Protein AF-0000000084965575 (afdb_homodimer)

Nearest PDB structures (foldseek):
  4ue5-assembl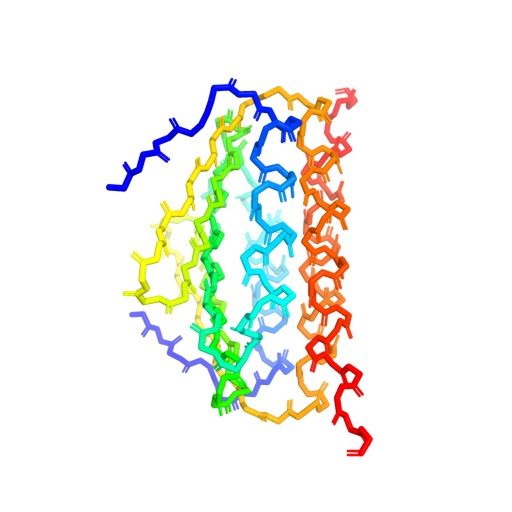y1_E  TM=8.846E-01  e=2.570E-10  Canis lupus familiaris
  1e8o-assembly1_A  TM=8.846E-01  e=6.153E-10  Homo sapiens
  5aox-assembly2_D  TM=9.186E-01  e=2.060E-09  Homo sapiens
  4uyk-assembly1_A  TM=8.666E-01  e=1.377E-09  Homo sapiens
  3jaj-assembly1_S1  TM=8.960E-01  e=1.082E-07  Oryctolagus cuniculus

Secondary structure (DSSP, 8-state):
-EEPSSHHHHHHHHHHHHHH-GGG-EEEEEEETTTTEEEEEEE-SS-EEEEEE--HHHHHHHHHHHHHHHHHHHHTT-/-EEPSSHHHHHHHHHHHHHH-GGG-EEEEEEETTTTEEEEEEE-SS-EEEEEE--HHHHHHHHHHHHHHHHHHHHTT-

Foldseek 3Di:
DDEDDDLVVLLVVQVVQCVVAVPQKDKDWDDDPVQCKIKIWIDSPVDIYIYMDNDPVSVVVVVVSVVVNVCVVVPVPD/DDEDDDLVVLLVVQVVQCVVAVPQKDKDWDDDPVQCKIKIWIDSPVDIYIYMDNDPVSVVVVVVSVVVNVVVVVPPPD

pLDDT: mean 87.87, std 11.22, range [32.03, 96.44]

Sequence (156 aa):
MTYLSSWEEFERGAERLYLQDPMNTRYTMKYCHSKGVLCLKLTDNRRCLQYRTEIAQDLKKMEKFIGNLMRHMASKDIMTYLSSWEEFERGAERLYLQDPMNTRYTMKYCHSKGVLCLKLTDNRRCLQYRTEIAQDLKKMEKFIGNLMRHMASKDI

Radius of gyration: 15.0 Å; Cα contacts (8 Å, |Δi|>4): 254; chains: 2; bounding box: 35×39×34 Å

Structure (mmCIF, N/CA/C/O backbone):
data_AF-0000000084965575-model_v1
#
loop_
_entity.id
_entity.type
_entity.pdbx_description
1 polymer 'Signal recognition particle 9 kDa protein'
#
loop_
_atom_site.group_PDB
_atom_site.id
_atom_site.type_symbol
_atom_site.label_atom_id
_atom_site.label_alt_id
_atom_site.label_comp_id
_atom_site.label_asym_id
_atom_site.label_entity_id
_atom_site.label_seq_id
_atom_site.pdbx_PDB_ins_code
_atom_site.Cartn_x
_atom_site.Cartn_y
_atom_site.Cartn_z
_atom_site.occupancy
_atom_site.B_iso_or_equiv
_atom_site.auth_seq_id
_atom_site.auth_comp_id
_atom_site.auth_asym_id
_atom_site.auth_atom_id
_atom_site.pdbx_PDB_model_num
ATOM 1 N N . MET A 1 1 ? -8.797 -6.652 -16.641 1 63.56 1 MET A N 1
ATOM 2 C CA . MET A 1 1 ? -8.438 -6.574 -15.234 1 63.56 1 MET A CA 1
ATOM 3 C C . MET A 1 1 ? -9.656 -6.816 -14.344 1 63.56 1 MET A C 1
ATOM 5 O O . MET A 1 1 ? -10.688 -6.16 -14.508 1 63.56 1 MET A O 1
ATOM 9 N N . THR A 1 2 ? -9.789 -8.086 -13.953 1 71.88 2 THR A N 1
ATOM 10 C CA . THR A 1 2 ? -11.07 -8.469 -13.383 1 71.88 2 THR A CA 1
ATOM 11 C C . THR A 1 2 ? -11.078 -8.258 -11.875 1 71.88 2 THR A C 1
ATOM 13 O O . THR A 1 2 ? -10.141 -8.656 -11.18 1 71.88 2 THR A O 1
ATOM 16 N N . TYR A 1 3 ? -12.008 -7.34 -11.477 1 83.56 3 TYR A N 1
ATOM 17 C CA . TYR A 1 3 ? -12.289 -7.266 -10.047 1 83.56 3 TYR A CA 1
ATOM 18 C C . TYR A 1 3 ? -12.859 -8.586 -9.539 1 83.56 3 TYR A C 1
ATOM 20 O O . TYR A 1 3 ? -13.781 -9.141 -10.133 1 83.56 3 TYR A O 1
ATOM 28 N N . LEU A 1 4 ? -12.141 -9.109 -8.477 1 88.62 4 LEU A N 1
ATOM 29 C CA . LEU A 1 4 ? -12.695 -10.297 -7.828 1 88.62 4 LEU A CA 1
ATOM 30 C C . LEU A 1 4 ? -13.766 -9.906 -6.816 1 88.62 4 LEU A C 1
ATOM 32 O O . LEU A 1 4 ? -13.75 -8.797 -6.281 1 88.62 4 LEU A O 1
ATOM 36 N N . SER A 1 5 ? -14.68 -10.789 -6.578 1 87.69 5 SER A N 1
ATOM 37 C CA . SER A 1 5 ? -15.898 -10.453 -5.844 1 87.69 5 SER A CA 1
ATOM 38 C C . SER A 1 5 ? -15.719 -10.664 -4.344 1 87.69 5 SER A C 1
ATOM 40 O O . SER A 1 5 ? -16.453 -10.102 -3.539 1 87.69 5 SER A O 1
ATOM 42 N N . SER A 1 6 ? -14.844 -11.539 -4 1 92.62 6 SER A N 1
ATOM 43 C CA . SER A 1 6 ? -14.633 -11.766 -2.576 1 92.62 6 SER A CA 1
ATOM 44 C C . SER A 1 6 ? -13.156 -11.68 -2.211 1 92.62 6 SER A C 1
ATOM 46 O O . SER A 1 6 ? -12.289 -12.031 -3.016 1 92.62 6 SER A O 1
ATOM 48 N N . TRP A 1 7 ? -12.953 -11.273 -1.059 1 94.06 7 TRP A N 1
ATOM 49 C CA . TRP A 1 7 ? -11.586 -11.164 -0.556 1 94.06 7 TRP A CA 1
ATOM 50 C C . TRP A 1 7 ? -10.891 -12.516 -0.583 1 94.06 7 TRP A C 1
ATOM 52 O O . TRP A 1 7 ? -9.727 -12.617 -0.97 1 94.06 7 TRP A O 1
ATOM 62 N N . GLU A 1 8 ? -11.602 -13.531 -0.156 1 94.81 8 GLU A N 1
ATOM 63 C CA . GLU A 1 8 ? -11.008 -14.867 -0.091 1 94.81 8 GLU A CA 1
ATOM 64 C C . GLU A 1 8 ? -10.492 -15.305 -1.456 1 94.81 8 GLU A C 1
ATOM 66 O O . GLU A 1 8 ? -9.383 -15.844 -1.562 1 94.81 8 GLU A O 1
ATOM 71 N N . GLU A 1 9 ? -11.312 -15.086 -2.469 1 94.5 9 GLU A N 1
ATOM 72 C CA . GLU A 1 9 ? -10.898 -15.43 -3.826 1 94.5 9 GLU A CA 1
ATOM 73 C C . GLU A 1 9 ? -9.688 -14.609 -4.254 1 94.5 9 GLU A C 1
ATOM 75 O O . GLU A 1 9 ? -8.75 -15.141 -4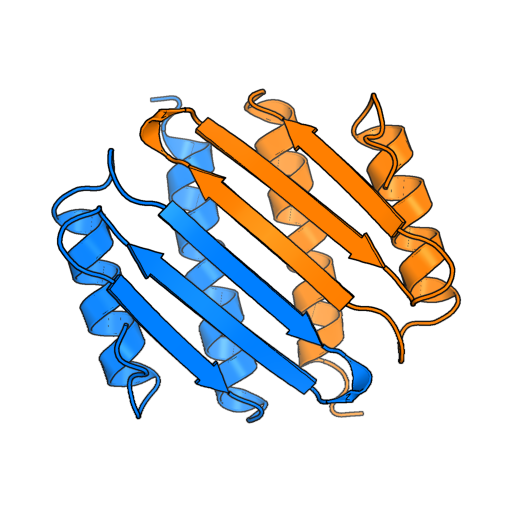.859 1 94.5 9 GLU A O 1
ATOM 80 N N . PHE A 1 10 ? -9.773 -13.383 -3.963 1 96.25 10 PHE A N 1
ATOM 81 C CA . PHE A 1 10 ? -8.656 -12.516 -4.312 1 96.25 10 PHE A CA 1
ATOM 82 C C . PHE A 1 10 ? -7.379 -12.969 -3.617 1 96.25 10 PHE A C 1
ATOM 84 O O . PHE A 1 10 ? -6.34 -13.125 -4.258 1 96.25 10 PHE A O 1
ATOM 91 N N . GLU A 1 11 ? -7.441 -13.102 -2.311 1 94.81 11 GLU A N 1
ATOM 92 C CA . GLU A 1 11 ? -6.277 -13.461 -1.51 1 94.81 11 GLU A CA 1
ATOM 93 C C . GLU A 1 11 ? -5.613 -14.727 -2.037 1 94.81 11 GLU A C 1
ATOM 95 O O . GLU A 1 11 ? -4.391 -14.781 -2.197 1 94.81 11 GLU A O 1
ATOM 100 N N . ARG A 1 12 ? -6.391 -15.766 -2.383 1 94.5 12 ARG A N 1
ATOM 101 C CA . ARG A 1 12 ? -5.875 -17.031 -2.898 1 94.5 12 ARG A CA 1
ATOM 102 C C . ARG A 1 12 ? -5.195 -16.828 -4.25 1 94.5 12 ARG A C 1
ATOM 104 O O . ARG A 1 12 ? -4.086 -17.328 -4.473 1 94.5 12 ARG A O 1
ATOM 111 N N . GLY A 1 13 ? -5.891 -16.156 -5.102 1 94.19 13 GLY A N 1
ATOM 112 C CA . GLY A 1 13 ? -5.332 -15.891 -6.414 1 94.19 13 GLY A CA 1
ATOM 113 C C . GLY A 1 13 ? -4.055 -15.078 -6.363 1 94.19 13 GLY A C 1
ATOM 114 O O . GLY A 1 13 ? -3.096 -15.367 -7.086 1 94.19 13 GLY A O 1
ATOM 115 N N . ALA A 1 14 ? -4.109 -14.102 -5.516 1 94.06 14 ALA A N 1
ATOM 116 C CA . ALA A 1 14 ? -2.955 -13.219 -5.363 1 94.06 14 ALA A CA 1
ATOM 117 C C . ALA A 1 14 ? -1.749 -13.992 -4.828 1 94.06 14 ALA A C 1
ATOM 119 O O . ALA A 1 14 ? -0.628 -13.812 -5.312 1 94.06 14 ALA A O 1
ATOM 120 N N . GLU A 1 15 ? -1.977 -14.805 -3.84 1 92.31 15 GLU A N 1
ATOM 121 C CA . GLU A 1 15 ? -0.899 -15.617 -3.289 1 92.31 15 GLU A CA 1
ATOM 122 C C . GLU A 1 15 ? -0.306 -16.531 -4.352 1 92.31 15 GLU A C 1
ATOM 124 O O . GLU A 1 15 ? 0.916 -16.656 -4.461 1 92.31 15 GLU A O 1
ATOM 129 N N . ARG A 1 16 ? -1.151 -17.156 -5.051 1 93.62 16 ARG A N 1
ATOM 130 C CA . ARG A 1 16 ? -0.701 -18.047 -6.113 1 93.62 16 ARG A CA 1
ATOM 131 C C . ARG A 1 16 ? 0.1 -17.297 -7.164 1 93.62 16 ARG A C 1
ATOM 133 O O . ARG A 1 16 ? 1.146 -17.766 -7.613 1 93.62 16 ARG A O 1
ATOM 140 N N . LEU A 1 17 ? -0.484 -16.188 -7.555 1 93.81 17 LEU A N 1
ATOM 141 C CA . LEU A 1 17 ? 0.178 -15.344 -8.539 1 93.81 17 LEU A CA 1
ATOM 142 C C . LEU A 1 17 ? 1.584 -14.969 -8.078 1 93.81 17 LEU A C 1
ATOM 144 O O . LEU A 1 17 ? 2.541 -15.086 -8.852 1 93.81 17 LEU A O 1
ATOM 148 N N . TYR A 1 18 ? 1.738 -14.578 -6.863 1 91.44 18 TYR A N 1
ATOM 149 C CA . TYR A 1 18 ? 3.027 -14.172 -6.309 1 91.44 18 TYR A CA 1
ATOM 150 C C . TYR A 1 18 ? 3.992 -15.352 -6.266 1 91.44 18 TYR A C 1
ATOM 152 O O . TYR A 1 18 ? 5.148 -15.227 -6.672 1 91.44 18 TYR A O 1
ATOM 160 N N . LEU A 1 19 ? 3.553 -16.469 -5.762 1 89.44 19 LEU A N 1
ATOM 161 C CA . LEU A 1 19 ? 4.391 -17.656 -5.594 1 89.44 19 LEU A CA 1
ATOM 162 C C . LEU A 1 19 ? 4.852 -18.188 -6.945 1 89.44 19 LEU A C 1
ATOM 164 O O . LEU A 1 19 ? 5.957 -18.719 -7.062 1 89.44 19 LEU A O 1
ATOM 168 N N . GLN A 1 20 ? 4.055 -18.062 -7.91 1 93.25 20 GLN A N 1
ATOM 169 C CA . GLN A 1 20 ? 4.352 -18.594 -9.234 1 93.25 20 GLN A CA 1
ATOM 170 C C . GLN A 1 20 ? 5.434 -17.781 -9.93 1 93.25 20 GLN A C 1
ATOM 172 O O . GLN A 1 20 ? 6.285 -18.344 -10.625 1 93.25 20 GLN A O 1
ATOM 177 N N . ASP A 1 21 ? 5.352 -16.5 -9.797 1 93.5 21 ASP A N 1
ATOM 178 C CA . ASP A 1 21 ? 6.32 -15.664 -10.484 1 93.5 21 ASP A CA 1
ATOM 179 C C . ASP A 1 21 ? 6.637 -14.406 -9.68 1 93.5 21 ASP A C 1
ATOM 181 O O . ASP A 1 21 ? 6.301 -13.297 -10.094 1 93.5 21 ASP A O 1
ATOM 185 N N . PRO A 1 22 ? 7.289 -14.523 -8.531 1 88.81 22 PRO A N 1
ATOM 186 C CA . PRO A 1 22 ? 7.566 -13.391 -7.648 1 88.81 22 PRO A CA 1
ATOM 187 C C . PRO A 1 22 ? 8.359 -12.281 -8.336 1 88.81 22 PRO A C 1
ATOM 189 O O . PRO A 1 22 ? 8.148 -11.102 -8.062 1 88.81 22 PRO A O 1
ATOM 192 N N . MET A 1 23 ? 9.203 -12.68 -9.266 1 89.75 23 MET A N 1
ATOM 193 C CA . MET A 1 23 ? 10.109 -11.711 -9.875 1 89.75 23 MET A CA 1
ATOM 194 C C . MET A 1 23 ? 9.352 -10.75 -10.781 1 89.75 23 MET A C 1
ATOM 196 O O . MET A 1 23 ? 9.766 -9.602 -10.961 1 89.75 23 MET A O 1
ATOM 200 N N . ASN A 1 24 ? 8.25 -11.148 -11.336 1 93.62 24 ASN A N 1
ATOM 201 C CA . ASN A 1 24 ? 7.504 -10.281 -12.242 1 93.62 24 ASN A CA 1
ATOM 202 C C . ASN A 1 24 ? 6.25 -9.719 -11.57 1 93.62 24 ASN A C 1
ATOM 204 O O . ASN A 1 24 ? 5.395 -9.133 -12.242 1 93.62 24 ASN A O 1
ATOM 208 N N . THR A 1 25 ? 6.223 -9.938 -10.297 1 93.38 25 THR A N 1
ATOM 209 C CA . THR A 1 25 ? 5.035 -9.484 -9.586 1 93.38 25 THR A CA 1
ATOM 210 C C . THR A 1 25 ? 5.152 -8 -9.227 1 93.38 25 THR A C 1
ATOM 212 O O . THR A 1 25 ? 6.211 -7.547 -8.781 1 93.38 25 THR A O 1
ATOM 215 N N . ARG A 1 26 ? 4.117 -7.273 -9.578 1 94.5 26 ARG A N 1
ATOM 216 C CA . ARG A 1 26 ? 3.934 -5.879 -9.188 1 94.5 26 ARG A CA 1
ATOM 217 C C . ARG A 1 26 ? 2.582 -5.672 -8.508 1 94.5 26 ARG A C 1
ATOM 219 O O . ARG A 1 26 ? 1.599 -6.324 -8.867 1 94.5 26 ARG A O 1
ATOM 226 N N . TYR A 1 27 ? 2.613 -4.824 -7.574 1 93.94 27 TYR A N 1
ATOM 227 C CA . TYR A 1 27 ? 1.304 -4.52 -7.012 1 93.94 27 TYR A CA 1
ATOM 228 C C . TYR A 1 27 ? 1.161 -3.025 -6.742 1 93.94 27 TYR A C 1
ATOM 230 O O . TYR A 1 27 ? 2.16 -2.316 -6.594 1 93.94 27 TYR A O 1
ATOM 238 N N . THR A 1 28 ? -0.083 -2.615 -6.816 1 95.56 28 THR A N 1
ATOM 239 C CA . THR A 1 28 ? -0.472 -1.243 -6.516 1 95.56 28 THR A CA 1
ATOM 240 C C . THR A 1 28 ? -1.617 -1.215 -5.508 1 95.56 28 THR A C 1
ATOM 242 O O . THR A 1 28 ? -2.529 -2.041 -5.574 1 95.56 28 THR A O 1
ATOM 245 N N . MET A 1 29 ? -1.474 -0.305 -4.578 1 94.44 29 MET A N 1
ATOM 246 C CA . MET A 1 29 ? -2.516 -0.089 -3.578 1 94.44 29 MET A CA 1
ATOM 247 C C . MET A 1 29 ? -2.965 1.368 -3.566 1 94.44 29 MET A C 1
ATOM 249 O O . MET A 1 29 ? -2.139 2.277 -3.666 1 94.44 29 MET A O 1
ATOM 253 N N . LYS A 1 30 ? -4.285 1.528 -3.502 1 94.75 30 LYS A N 1
ATOM 254 C CA . LYS A 1 30 ? -4.871 2.861 -3.383 1 94.75 30 LYS A CA 1
ATOM 255 C C . LYS A 1 30 ? -5.855 2.926 -2.219 1 94.75 30 LYS A C 1
ATOM 257 O O . LYS A 1 30 ? -6.688 2.031 -2.053 1 94.75 30 LYS A O 1
ATOM 262 N N . TYR A 1 31 ? -5.738 3.969 -1.454 1 92.69 31 TYR A N 1
ATOM 263 C CA . TYR A 1 31 ? -6.637 4.16 -0.321 1 92.69 31 TYR A CA 1
ATOM 264 C C . TYR A 1 31 ? -7.211 5.57 -0.312 1 92.69 31 TYR A C 1
ATOM 266 O O . TYR A 1 31 ? -6.5 6.539 -0.589 1 92.69 31 TYR A O 1
ATOM 274 N N . CYS A 1 32 ? -8.539 5.578 -0.045 1 91.75 32 CYS A N 1
ATOM 275 C CA . CYS A 1 32 ? -9.25 6.824 0.2 1 91.75 32 CYS A CA 1
ATOM 276 C C . CYS A 1 32 ? -9.891 6.828 1.585 1 91.75 32 CYS A C 1
ATOM 278 O O . CYS A 1 32 ? -10.883 6.133 1.818 1 91.75 32 CYS A O 1
ATOM 280 N N . HIS A 1 33 ? -9.414 7.707 2.41 1 87 33 HIS A N 1
ATOM 281 C CA . HIS A 1 33 ? -9.844 7.703 3.805 1 87 33 HIS A CA 1
ATOM 282 C C . HIS A 1 33 ? -11.297 8.133 3.938 1 87 33 HIS A C 1
ATOM 284 O O . HIS A 1 33 ? -12.062 7.539 4.703 1 87 33 HIS A O 1
ATOM 290 N N . SER A 1 34 ? -11.641 9.156 3.188 1 87.5 34 SER A N 1
ATOM 291 C CA . SER A 1 34 ? -12.984 9.711 3.309 1 87.5 34 SER A CA 1
ATOM 292 C C . SER A 1 34 ? -14.039 8.672 2.932 1 87.5 34 SER A C 1
ATOM 294 O O . SER A 1 34 ? -15.156 8.695 3.463 1 87.5 34 SER A O 1
ATOM 296 N N . LYS A 1 35 ? -13.727 7.73 2.059 1 88.56 35 LYS A N 1
ATOM 297 C CA . LYS A 1 35 ? -14.664 6.703 1.604 1 88.56 35 LYS A CA 1
ATOM 298 C C . LYS A 1 35 ? -14.406 5.375 2.318 1 88.56 35 LYS A C 1
ATOM 300 O O . LYS A 1 35 ? -15.234 4.465 2.256 1 88.56 35 LYS A O 1
ATOM 305 N N . GLY A 1 36 ? -13.25 5.324 2.965 1 86.44 36 GLY A N 1
ATOM 306 C CA . GLY A 1 36 ? -12.859 4.066 3.588 1 86.44 36 GLY A CA 1
ATOM 307 C C . GLY A 1 36 ? -12.633 2.949 2.588 1 86.44 36 GLY A C 1
ATOM 308 O O . GLY A 1 36 ? -13 1.801 2.838 1 86.44 36 GLY A O 1
ATOM 309 N N . VAL A 1 37 ? -12.195 3.348 1.484 1 92 37 VAL A N 1
ATOM 310 C CA . VAL A 1 37 ? -12.039 2.387 0.397 1 92 37 VAL A CA 1
ATOM 311 C C . VAL A 1 37 ? -10.562 2.041 0.216 1 92 37 VAL A C 1
ATOM 313 O O . VAL A 1 37 ? -9.703 2.922 0.254 1 92 37 VAL A O 1
ATOM 316 N N . LEU A 1 38 ? -10.289 0.74 0.121 1 91.94 38 LEU A N 1
ATOM 317 C CA . LEU A 1 38 ? -8.969 0.234 -0.235 1 91.94 38 LEU A CA 1
ATOM 318 C C . LEU A 1 38 ? -9.031 -0.627 -1.492 1 91.94 38 LEU A C 1
ATOM 320 O O . LEU A 1 38 ? -9.922 -1.477 -1.621 1 91.94 38 LEU A O 1
ATOM 324 N N . CYS A 1 39 ? -8.164 -0.322 -2.457 1 95.12 39 CYS A N 1
ATOM 325 C CA . CYS A 1 39 ? -8.062 -1.097 -3.689 1 95.12 39 CYS A CA 1
ATOM 326 C C . CYS A 1 39 ? -6.66 -1.682 -3.848 1 95.12 39 CYS A C 1
ATOM 328 O O . CYS A 1 39 ? -5.668 -0.997 -3.607 1 95.12 39 CYS A O 1
ATOM 330 N N . LEU A 1 40 ? -6.609 -2.957 -4.195 1 95.5 40 LEU A N 1
ATOM 331 C CA . LEU A 1 40 ? -5.348 -3.645 -4.445 1 95.5 40 LEU A CA 1
ATOM 332 C C . LEU A 1 40 ? -5.348 -4.293 -5.824 1 95.5 40 LEU A C 1
ATOM 334 O O . LEU A 1 40 ? -6.324 -4.938 -6.215 1 95.5 40 LEU A O 1
ATOM 338 N N . LYS A 1 41 ? -4.301 -4.016 -6.539 1 95.88 41 LYS A N 1
ATOM 339 C CA . LYS A 1 41 ? -4.062 -4.633 -7.84 1 95.88 41 LYS A CA 1
ATOM 340 C C . LYS A 1 41 ? -2.729 -5.371 -7.863 1 95.88 41 LYS A C 1
ATOM 342 O O . LYS A 1 41 ? -1.702 -4.82 -7.457 1 95.88 41 LYS A O 1
ATOM 347 N N . LEU A 1 42 ? -2.73 -6.59 -8.305 1 95.75 42 LEU A N 1
ATOM 348 C CA . LEU A 1 42 ? -1.533 -7.414 -8.406 1 95.75 42 LEU A CA 1
ATOM 349 C C . LEU A 1 42 ? -1.423 -8.039 -9.797 1 95.75 42 LEU A C 1
ATOM 351 O O . LEU A 1 42 ? -2.42 -8.508 -10.352 1 95.75 42 LEU A O 1
ATOM 355 N N . THR A 1 43 ? -0.19 -8.047 -10.352 1 96.38 43 THR A N 1
ATOM 356 C CA . THR A 1 43 ? 0.01 -8.625 -11.672 1 96.38 43 THR A CA 1
ATOM 357 C C . THR A 1 43 ? 1.417 -9.203 -11.805 1 96.38 43 THR A C 1
ATOM 359 O O . THR A 1 43 ? 2.342 -8.758 -11.125 1 96.38 43 THR A O 1
ATOM 362 N N . ASP A 1 44 ? 1.522 -10.258 -12.602 1 94.44 44 ASP A N 1
ATOM 363 C CA . ASP A 1 44 ? 2.822 -10.773 -13.016 1 94.44 44 ASP A CA 1
ATOM 364 C C . ASP A 1 44 ? 3.002 -10.656 -14.531 1 94.44 44 ASP A C 1
ATOM 366 O O . ASP A 1 44 ? 3.705 -11.461 -15.141 1 94.44 44 ASP A O 1
ATOM 370 N N . ASN A 1 45 ? 2.328 -9.766 -15.094 1 92.62 45 ASN A N 1
ATOM 371 C CA . ASN A 1 45 ? 2.309 -9.445 -16.516 1 92.62 45 ASN A CA 1
ATOM 372 C C . ASN A 1 45 ? 1.48 -10.453 -17.297 1 92.62 45 ASN A C 1
ATOM 374 O O . ASN A 1 45 ? 1.206 -10.25 -18.484 1 92.62 45 ASN A O 1
ATOM 378 N N . ARG A 1 46 ? 1.135 -11.609 -16.781 1 92.19 46 ARG A N 1
ATOM 379 C CA . ARG A 1 46 ? 0.288 -12.609 -17.422 1 92.19 46 ARG A CA 1
ATOM 380 C C . ARG A 1 46 ? -1.151 -12.508 -16.922 1 92.19 46 ARG A C 1
ATOM 382 O O . ARG A 1 46 ? -2.09 -12.516 -17.719 1 92.19 46 ARG A O 1
ATOM 389 N N . ARG A 1 47 ? -1.207 -12.375 -15.609 1 93.38 47 ARG A N 1
ATOM 390 C CA . ARG A 1 47 ? -2.504 -12.203 -14.961 1 93.38 47 ARG A CA 1
ATOM 391 C C . ARG A 1 47 ? -2.529 -10.93 -14.117 1 93.38 47 ARG A C 1
ATOM 393 O O . ARG A 1 47 ? -1.481 -10.438 -13.695 1 93.38 47 ARG A O 1
ATOM 400 N N . CYS A 1 48 ? -3.689 -10.375 -14.062 1 95.94 48 CYS A N 1
ATOM 401 C CA . CYS A 1 48 ? -3.908 -9.195 -13.234 1 95.94 48 CYS A CA 1
ATOM 402 C C . CYS A 1 48 ? -5.129 -9.383 -12.336 1 95.94 48 CYS A C 1
ATOM 404 O O . CYS A 1 48 ? -6.227 -9.648 -12.828 1 95.94 48 CYS A O 1
ATOM 406 N N . LEU A 1 49 ? -4.949 -9.289 -11.062 1 95.75 49 LEU A N 1
ATOM 407 C CA . LEU A 1 49 ? -6.023 -9.422 -10.078 1 95.75 49 LEU A CA 1
ATOM 408 C C . LEU A 1 49 ? -6.25 -8.109 -9.344 1 95.75 49 LEU A C 1
ATOM 410 O O . LEU A 1 49 ? -5.289 -7.414 -8.992 1 95.75 49 LEU A O 1
ATOM 414 N N . GLN A 1 50 ? -7.512 -7.758 -9.18 1 96.25 50 GLN A N 1
ATOM 415 C CA . GLN A 1 50 ? -7.859 -6.539 -8.461 1 96.25 50 GLN A CA 1
ATOM 416 C C . GLN A 1 50 ? -8.992 -6.789 -7.465 1 96.25 50 GLN A C 1
ATOM 418 O O . GLN A 1 50 ? -9.859 -7.629 -7.707 1 96.25 50 GLN A O 1
ATOM 423 N N . TYR A 1 51 ? -8.93 -6.109 -6.359 1 96.38 51 TYR A N 1
ATOM 424 C CA . TYR A 1 51 ? -9.977 -6.168 -5.344 1 96.38 51 TYR A CA 1
ATOM 425 C C . TYR A 1 51 ? -10.164 -4.812 -4.676 1 96.38 51 TYR A C 1
ATOM 427 O O . TYR A 1 51 ? -9.188 -4.117 -4.387 1 96.38 51 TYR A O 1
ATOM 435 N N . ARG A 1 52 ? -11.414 -4.516 -4.516 1 94.38 52 ARG A N 1
ATOM 436 C CA . ARG A 1 52 ? -11.789 -3.262 -3.871 1 94.38 52 ARG A CA 1
ATOM 437 C C . ARG A 1 52 ? -12.797 -3.498 -2.754 1 94.38 52 ARG A C 1
ATOM 439 O O . ARG A 1 52 ? -13.734 -4.281 -2.912 1 94.38 52 ARG A O 1
ATOM 446 N N . THR A 1 53 ? -12.562 -2.871 -1.656 1 93 53 THR A N 1
ATOM 447 C CA . THR A 1 53 ? -13.516 -3.061 -0.568 1 93 53 THR A CA 1
ATOM 448 C C . THR A 1 53 ? -13.672 -1.776 0.24 1 93 53 THR A C 1
ATOM 450 O O . THR A 1 53 ? -12.75 -0.964 0.315 1 93 53 THR A O 1
ATOM 453 N N . GLU A 1 54 ? -14.797 -1.618 0.824 1 89.81 54 GLU A N 1
ATOM 454 C CA . GLU A 1 54 ? -15.117 -0.572 1.792 1 89.81 54 GLU A CA 1
ATOM 455 C C . GLU A 1 54 ? -15.453 -1.165 3.156 1 89.81 54 GLU A C 1
ATOM 457 O O . GLU A 1 54 ? -15.766 -0.433 4.098 1 89.81 54 GLU A O 1
ATOM 462 N N . ILE A 1 55 ? -15.445 -2.473 3.234 1 87.25 55 ILE A N 1
ATOM 463 C CA . ILE A 1 55 ? -15.82 -3.195 4.445 1 87.25 55 ILE A CA 1
ATOM 464 C C . ILE A 1 55 ? -14.625 -3.258 5.398 1 87.25 55 ILE A C 1
ATOM 466 O O . ILE A 1 55 ? -13.547 -3.73 5.023 1 87.25 55 ILE A O 1
ATOM 470 N N . ALA A 1 56 ? -14.867 -2.834 6.594 1 82.69 56 ALA A N 1
ATOM 471 C CA . ALA A 1 56 ? -13.812 -2.723 7.598 1 82.69 56 ALA A CA 1
ATOM 472 C C . ALA A 1 56 ? -13.109 -4.062 7.805 1 82.69 56 ALA A C 1
ATOM 474 O O . ALA A 1 56 ? -11.891 -4.109 7.973 1 82.69 56 ALA A O 1
ATOM 475 N N . GLN A 1 57 ? -13.883 -5.117 7.793 1 85.94 57 GLN A N 1
ATOM 476 C CA . GLN A 1 57 ? -13.297 -6.438 8 1 85.94 57 GLN A CA 1
ATOM 477 C C . GLN A 1 57 ? -12.336 -6.797 6.871 1 85.94 57 GLN A C 1
ATOM 479 O O . GLN A 1 57 ? -11.25 -7.32 7.121 1 85.94 57 GLN A O 1
ATOM 484 N N . ASP A 1 58 ? -12.734 -6.57 5.723 1 89.69 58 ASP A N 1
ATOM 485 C CA . ASP A 1 58 ? -11.875 -6.844 4.578 1 89.69 58 ASP A CA 1
ATOM 486 C C . ASP A 1 58 ? -10.648 -5.938 4.59 1 89.69 58 ASP A C 1
ATOM 488 O O . ASP A 1 58 ? -9.555 -6.359 4.207 1 89.69 58 ASP A O 1
ATOM 492 N N . LEU A 1 59 ? -10.891 -4.781 5.023 1 86.06 59 LEU A N 1
ATOM 493 C CA . LEU A 1 59 ? -9.781 -3.84 5.117 1 86.06 59 LEU A CA 1
ATOM 494 C C . LEU A 1 59 ? -8.68 -4.387 6.02 1 86.06 59 LEU A C 1
ATOM 496 O O . LEU A 1 59 ? -7.5 -4.32 5.676 1 86.06 59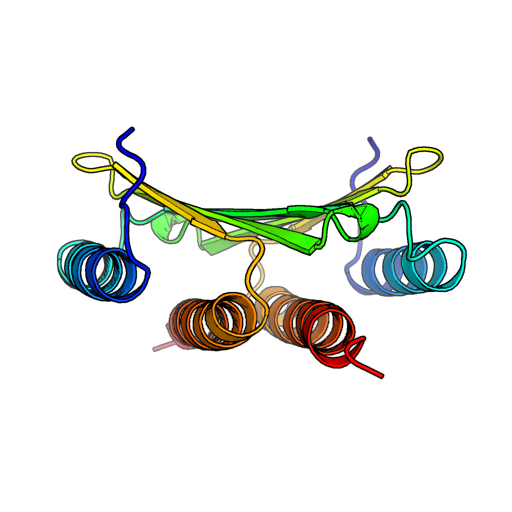 LEU A O 1
ATOM 500 N N . LYS A 1 60 ? -9.055 -4.949 7.102 1 87.75 60 LYS A N 1
ATOM 501 C CA . LYS A 1 60 ? -8.102 -5.527 8.039 1 87.75 60 LYS A CA 1
ATOM 502 C C . LYS A 1 60 ? -7.371 -6.719 7.422 1 87.75 60 LYS 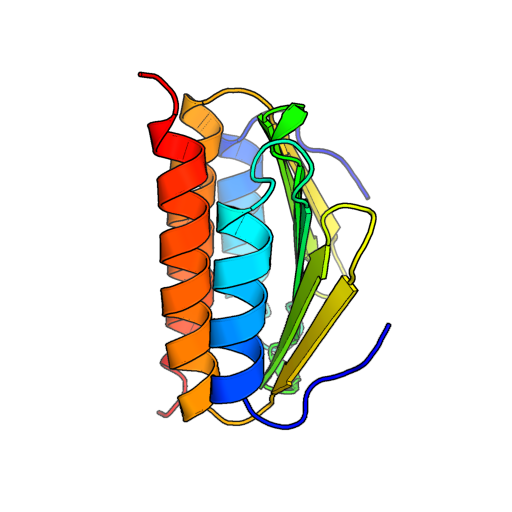A C 1
ATOM 504 O O . LYS A 1 60 ? -6.16 -6.863 7.578 1 87.75 60 LYS A O 1
ATOM 509 N N . LYS A 1 61 ? -8.109 -7.516 6.742 1 91.12 61 LYS A N 1
ATOM 510 C CA . LYS A 1 61 ? -7.52 -8.672 6.07 1 91.12 61 LYS A CA 1
ATOM 511 C C . LYS A 1 61 ? -6.559 -8.234 4.969 1 91.12 61 LYS A C 1
ATOM 513 O O . LYS A 1 61 ? -5.488 -8.82 4.801 1 91.12 61 LYS A O 1
ATOM 518 N N . MET A 1 62 ? -6.934 -7.219 4.309 1 90.62 62 MET A N 1
ATOM 519 C CA . MET A 1 62 ? -6.094 -6.68 3.244 1 90.62 62 MET A CA 1
ATOM 520 C C . MET A 1 62 ? -4.805 -6.098 3.811 1 90.62 62 MET A C 1
ATOM 522 O O . MET A 1 62 ? -3.73 -6.281 3.234 1 90.62 62 MET A O 1
ATOM 526 N N . GLU A 1 63 ? -4.949 -5.414 4.895 1 86.62 63 GLU A N 1
ATOM 527 C CA . GLU A 1 63 ? -3.771 -4.86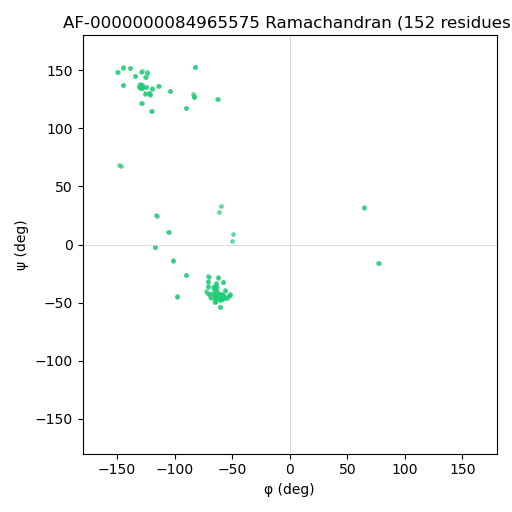7 5.559 1 86.62 63 GLU A CA 1
ATOM 528 C C . GLU A 1 63 ? -2.781 -5.969 5.922 1 86.62 63 GLU A C 1
ATOM 530 O O . GLU A 1 63 ? -1.581 -5.844 5.668 1 86.62 63 GLU A O 1
ATOM 535 N N . LYS A 1 64 ? -3.293 -6.996 6.422 1 88.69 64 LYS A N 1
ATOM 536 C CA . LYS A 1 64 ? -2.449 -8.125 6.797 1 88.69 64 LYS A CA 1
ATOM 537 C C . LYS A 1 64 ? -1.791 -8.75 5.57 1 88.69 64 LYS A C 1
ATOM 539 O O . LYS A 1 64 ? -0.601 -9.078 5.594 1 88.69 64 LYS A O 1
ATOM 544 N N . PHE A 1 65 ? -2.543 -8.938 4.594 1 91.5 65 PHE A N 1
ATOM 545 C CA . PHE A 1 65 ? -2.037 -9.508 3.352 1 91.5 65 PHE A CA 1
ATOM 546 C C . PHE A 1 65 ? -0.91 -8.656 2.781 1 91.5 65 PHE A C 1
ATOM 548 O O . PHE A 1 65 ? 0.145 -9.18 2.414 1 91.5 65 PHE A O 1
ATOM 555 N N . ILE A 1 66 ? -1.156 -7.426 2.758 1 86.25 66 ILE A N 1
ATOM 556 C CA . ILE A 1 66 ? -0.181 -6.488 2.211 1 86.25 66 ILE A CA 1
ATOM 557 C C . ILE A 1 66 ? 1.082 -6.5 3.07 1 86.25 66 ILE A C 1
ATOM 559 O O . ILE A 1 66 ? 2.197 -6.445 2.545 1 86.25 66 ILE A O 1
ATOM 563 N N . GLY A 1 67 ? 0.851 -6.469 4.324 1 85.06 67 GLY A N 1
ATOM 564 C CA . GLY A 1 67 ? 1.987 -6.594 5.223 1 85.06 67 GLY A CA 1
ATOM 565 C C . GLY A 1 67 ? 2.854 -7.801 4.922 1 85.06 67 GLY A C 1
ATOM 566 O O . GLY A 1 67 ? 4.082 -7.707 4.918 1 85.06 67 GLY A O 1
ATOM 567 N N . ASN A 1 68 ? 2.232 -8.859 4.672 1 85.5 68 ASN A N 1
ATOM 568 C CA . ASN A 1 68 ? 2.955 -10.078 4.336 1 85.5 68 ASN A CA 1
ATOM 569 C C . ASN A 1 68 ? 3.723 -9.938 3.025 1 85.5 68 ASN A C 1
ATOM 571 O O . ASN A 1 68 ? 4.867 -10.375 2.92 1 85.5 68 ASN A O 1
ATOM 575 N N . LEU A 1 69 ? 3.074 -9.359 2.055 1 84.44 69 LEU A N 1
ATOM 576 C CA . LEU A 1 69 ? 3.719 -9.141 0.764 1 84.44 69 LEU A CA 1
ATOM 577 C C . LEU A 1 69 ? 4.969 -8.281 0.921 1 84.44 69 LEU A C 1
ATOM 579 O O . LEU A 1 69 ? 6.02 -8.594 0.355 1 84.44 69 LEU A O 1
ATOM 583 N N . MET A 1 70 ? 4.816 -7.246 1.724 1 82.44 70 MET A N 1
ATOM 584 C CA . MET A 1 70 ? 5.926 -6.32 1.938 1 82.44 70 MET A CA 1
ATOM 585 C C . MET A 1 70 ? 7.07 -7.004 2.676 1 82.44 70 MET A C 1
ATOM 587 O O . MET A 1 70 ? 8.242 -6.742 2.395 1 82.44 70 MET A O 1
ATOM 591 N N . ARG A 1 71 ? 6.75 -7.855 3.576 1 79.56 71 ARG A N 1
ATOM 592 C CA . ARG A 1 71 ? 7.77 -8.594 4.32 1 79.56 71 ARG A CA 1
ATOM 593 C C . ARG A 1 71 ? 8.562 -9.508 3.395 1 79.56 71 ARG A C 1
ATOM 595 O O . ARG A 1 71 ? 9.789 -9.609 3.523 1 79.56 71 ARG A O 1
ATOM 602 N N . HIS A 1 72 ? 7.949 -10.109 2.516 1 76.62 72 HIS A N 1
ATOM 603 C CA . HIS A 1 72 ? 8.617 -10.961 1.54 1 76.62 72 HIS A CA 1
ATOM 604 C C . HIS A 1 72 ? 9.562 -10.148 0.657 1 76.62 72 HIS A C 1
ATOM 606 O O . HIS A 1 72 ? 10.633 -10.625 0.287 1 76.62 72 HIS A O 1
ATOM 612 N N . MET A 1 73 ? 9.109 -9 0.385 1 74.19 73 MET A N 1
ATOM 613 C CA . MET A 1 73 ? 9.906 -8.102 -0.448 1 74.19 73 MET A CA 1
ATOM 614 C C . MET A 1 73 ? 11.148 -7.625 0.299 1 74.19 73 MET A C 1
ATOM 616 O O . MET A 1 73 ? 12.234 -7.551 -0.277 1 74.19 73 MET A O 1
ATOM 620 N N . ALA A 1 74 ? 10.984 -7.242 1.529 1 72.12 74 ALA A N 1
ATOM 621 C CA . ALA A 1 74 ? 12.086 -6.73 2.34 1 72.12 74 ALA A CA 1
ATOM 622 C C . ALA A 1 74 ? 13.055 -7.852 2.713 1 72.12 74 ALA A C 1
ATOM 624 O O . ALA A 1 74 ? 14.234 -7.602 2.973 1 72.12 74 ALA A O 1
ATOM 625 N N . SER A 1 75 ? 12.547 -9.008 2.957 1 64.81 75 SER A N 1
ATOM 626 C CA . SER A 1 75 ? 13.383 -10.125 3.369 1 64.81 75 SER A CA 1
ATOM 627 C C . SER A 1 75 ? 14.242 -10.625 2.213 1 64.81 75 SER A C 1
ATOM 629 O O . SER A 1 75 ? 15.219 -11.359 2.424 1 64.81 75 SER A O 1
ATOM 631 N N . LYS A 1 76 ? 14.016 -10.641 1.007 1 57.16 76 LYS A N 1
ATOM 632 C CA . LYS A 1 76 ? 14.891 -11.18 -0.032 1 57.16 76 LYS A CA 1
ATOM 633 C C . LYS A 1 76 ? 16.312 -10.648 0.112 1 57.16 76 LYS A C 1
ATOM 635 O O . LYS A 1 76 ? 17.172 -10.906 -0.739 1 57.16 76 LYS A O 1
ATOM 640 N N . ASP A 1 77 ? 16.828 -9.891 0.976 1 43.69 77 ASP A N 1
ATOM 641 C CA . ASP A 1 77 ? 18.281 -9.93 1.184 1 43.69 77 ASP A CA 1
ATOM 642 C C . ASP A 1 77 ? 18.734 -11.312 1.653 1 43.69 77 ASP A C 1
ATOM 644 O O . ASP A 1 77 ? 19.891 -11.5 2.002 1 43.69 77 ASP A O 1
ATOM 648 N N . ILE A 1 78 ? 18.141 -12.414 1.383 1 32.72 78 ILE A N 1
ATOM 649 C CA . ILE A 1 78 ? 19.062 -13.531 1.521 1 32.72 78 ILE A CA 1
ATOM 650 C C . ILE A 1 78 ? 20.062 -13.516 0.363 1 32.72 78 ILE A C 1
ATOM 652 O O . ILE A 1 78 ? 19.672 -13.328 -0.793 1 32.72 78 ILE A O 1
ATOM 656 N N . MET B 1 1 ? 3.805 17.438 -8.32 1 63.53 1 MET B N 1
ATOM 657 C CA . MET B 1 1 ? 3.99 16.297 -7.422 1 63.53 1 MET B CA 1
ATOM 658 C C . MET B 1 1 ? 5.473 16.047 -7.168 1 63.53 1 MET B C 1
ATOM 660 O O . MET B 1 1 ? 6.254 15.906 -8.109 1 63.53 1 MET B O 1
ATOM 664 N N . THR B 1 2 ? 5.934 16.609 -6.055 1 73.12 2 THR B N 1
ATOM 665 C CA . THR B 1 2 ? 7.379 16.688 -5.883 1 73.12 2 THR B CA 1
ATOM 666 C C . THR B 1 2 ? 7.902 15.445 -5.172 1 73.12 2 THR B C 1
ATOM 668 O O . THR B 1 2 ? 7.348 15.023 -4.152 1 73.12 2 THR B O 1
ATOM 671 N N . TYR B 1 3 ? 8.773 14.734 -5.945 1 83.81 3 TYR B N 1
ATOM 672 C CA . TYR B 1 3 ? 9.539 13.695 -5.266 1 83.81 3 TYR B CA 1
ATOM 673 C C . TYR B 1 3 ? 10.445 14.289 -4.203 1 83.81 3 TYR B C 1
ATOM 675 O O . TYR B 1 3 ? 11.18 15.25 -4.469 1 83.81 3 TYR B O 1
ATOM 683 N N . LEU B 1 4 ? 10.258 13.75 -2.965 1 88.94 4 LEU B N 1
ATOM 684 C CA . LEU B 1 4 ? 11.188 14.148 -1.913 1 88.94 4 LEU B CA 1
ATOM 685 C C . LEU B 1 4 ? 12.469 13.328 -1.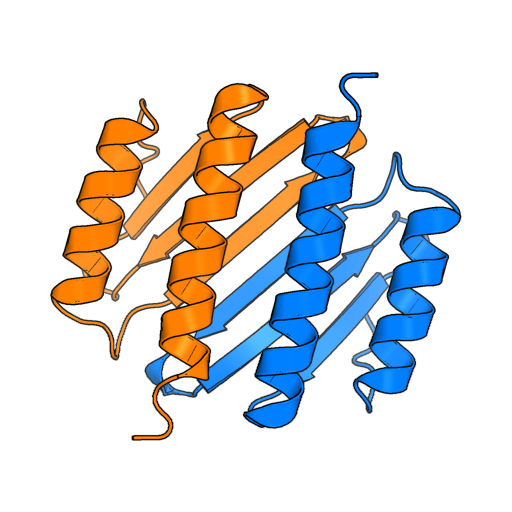98 1 88.94 4 LEU B C 1
ATOM 687 O O . LEU B 1 4 ? 12.461 12.195 -2.471 1 88.94 4 LEU B O 1
ATOM 691 N N . SER B 1 5 ? 13.547 13.883 -1.52 1 87.81 5 SER B N 1
ATOM 692 C CA . SER B 1 5 ? 14.867 13.32 -1.767 1 87.81 5 SER B CA 1
ATOM 693 C C . SER B 1 5 ? 15.266 12.344 -0.669 1 87.81 5 SER B C 1
ATOM 695 O O . SER B 1 5 ? 16.141 11.5 -0.871 1 87.81 5 SER B O 1
ATOM 697 N N . SER B 1 6 ? 14.719 12.531 0.481 1 92.69 6 SER B N 1
ATOM 698 C CA . SER B 1 6 ? 15.07 11.617 1.561 1 92.69 6 SER B CA 1
ATOM 699 C C . SER B 1 6 ? 13.82 11.055 2.23 1 92.69 6 SER B C 1
ATOM 701 O O . SER B 1 6 ? 12.797 11.734 2.322 1 92.69 6 SER B O 1
ATOM 703 N N . TRP B 1 7 ? 13.977 9.906 2.67 1 94.12 7 TRP B N 1
ATOM 704 C CA . TRP B 1 7 ? 12.875 9.25 3.369 1 94.12 7 TRP B CA 1
ATOM 705 C C . TRP B 1 7 ? 12.445 10.062 4.59 1 94.12 7 TRP B C 1
ATOM 707 O O . TRP B 1 7 ? 11.25 10.219 4.844 1 94.12 7 TRP B O 1
ATOM 717 N N . GLU B 1 8 ? 13.414 10.531 5.32 1 94.81 8 GLU B N 1
ATOM 718 C CA . GLU B 1 8 ? 13.109 11.281 6.539 1 94.81 8 GLU B CA 1
ATOM 719 C C . GLU B 1 8 ? 12.227 12.484 6.242 1 94.81 8 GLU B C 1
ATOM 721 O O . GLU B 1 8 ? 11.258 12.742 6.961 1 94.81 8 GLU B O 1
ATOM 726 N N . GLU B 1 9 ? 12.586 13.211 5.199 1 94.56 9 GLU B N 1
ATOM 727 C CA . GLU B 1 9 ? 11.781 14.359 4.793 1 94.56 9 GLU B CA 1
ATOM 728 C C . GLU B 1 9 ? 10.375 13.93 4.371 1 94.56 9 GLU B C 1
ATOM 730 O O . GLU B 1 9 ? 9.391 14.57 4.734 1 94.56 9 GLU B O 1
ATOM 735 N N . PHE B 1 10 ? 10.359 12.922 3.625 1 96.25 10 PHE B N 1
ATOM 736 C CA . PHE B 1 10 ? 9.07 12.422 3.182 1 96.25 10 PHE B CA 1
ATOM 737 C C . PHE B 1 10 ? 8.211 12.008 4.375 1 96.25 10 PHE B C 1
ATOM 739 O O . PHE B 1 10 ? 7.047 12.414 4.477 1 96.25 10 PHE B O 1
ATOM 746 N N . GLU B 1 11 ? 8.758 11.148 5.211 1 94.81 11 GLU B N 1
ATOM 747 C CA . GLU B 1 11 ? 8.023 10.617 6.355 1 94.81 11 GLU B CA 1
ATOM 748 C C . GLU B 1 11 ? 7.438 11.734 7.207 1 94.81 11 GLU B C 1
ATOM 750 O O . GLU B 1 11 ? 6.266 11.688 7.578 1 94.81 11 GLU B O 1
ATOM 755 N N . ARG B 1 12 ? 8.203 12.805 7.484 1 94.56 12 ARG B N 1
ATOM 756 C CA . ARG B 1 12 ? 7.75 13.945 8.289 1 94.56 12 ARG B CA 1
ATOM 757 C C . ARG B 1 12 ? 6.617 14.688 7.59 1 94.56 12 ARG B C 1
ATOM 759 O O . ARG B 1 12 ? 5.598 14.992 8.211 1 94.56 12 ARG B O 1
ATOM 766 N N . GLY B 1 13 ? 6.855 14.977 6.359 1 94.25 13 GLY B N 1
ATOM 767 C CA . GLY B 1 13 ? 5.832 15.664 5.59 1 94.25 13 GLY B CA 1
ATOM 768 C C . GLY B 1 13 ? 4.539 14.883 5.477 1 94.25 13 GLY B C 1
ATOM 769 O O . GLY B 1 13 ? 3.449 15.445 5.602 1 94.25 13 GLY B O 1
ATOM 770 N N . ALA B 1 14 ? 4.73 13.625 5.246 1 94.12 14 ALA B N 1
ATOM 771 C CA . ALA B 1 14 ? 3.574 12.742 5.105 1 94.12 14 ALA B CA 1
ATOM 772 C C . ALA B 1 14 ? 2.775 12.672 6.402 1 94.12 14 ALA B C 1
ATOM 774 O O . ALA B 1 14 ? 1.543 12.719 6.387 1 94.12 14 ALA B O 1
ATOM 775 N N . GLU B 1 15 ? 3.467 12.516 7.488 1 92.31 15 GLU B N 1
ATOM 776 C CA . GLU B 1 15 ? 2.803 12.484 8.789 1 92.31 15 GLU B CA 1
ATOM 777 C C . GLU B 1 15 ? 2.033 13.773 9.047 1 92.31 15 GLU B C 1
ATOM 779 O O . GLU B 1 15 ? 0.889 13.742 9.508 1 92.31 15 GLU B O 1
ATOM 784 N N . ARG B 1 16 ? 2.662 14.836 8.789 1 93.75 16 ARG B N 1
ATOM 785 C CA . ARG B 1 16 ? 2.021 16.141 8.977 1 93.75 16 ARG B CA 1
ATOM 786 C C . ARG B 1 16 ? 0.788 16.266 8.086 1 93.75 16 ARG B C 1
ATOM 788 O O . ARG B 1 16 ? -0.257 16.75 8.539 1 93.75 16 ARG B O 1
ATOM 795 N N . LEU B 1 17 ? 1.005 15.914 6.855 1 93.88 17 LEU B N 1
ATOM 796 C CA . LEU B 1 17 ? -0.092 15.961 5.895 1 93.88 17 LEU B CA 1
ATOM 797 C C . LEU B 1 17 ? -1.287 15.156 6.395 1 93.88 17 LEU B C 1
ATOM 799 O O . LEU B 1 17 ? -2.422 15.641 6.367 1 93.88 17 LEU B O 1
ATOM 803 N N . TYR B 1 18 ? -1.067 13.992 6.871 1 91.44 18 TYR B N 1
ATOM 804 C CA . TYR B 1 18 ? -2.123 13.117 7.363 1 91.44 18 TYR B CA 1
ATOM 805 C C . TYR B 1 18 ? -2.803 13.711 8.586 1 91.44 18 TYR B C 1
ATOM 807 O O . TYR B 1 18 ? -4.035 13.734 8.672 1 91.44 18 TYR B O 1
ATOM 815 N N . LEU B 1 19 ? -2.037 14.148 9.539 1 89.44 19 LEU B N 1
ATOM 816 C CA . LEU B 1 19 ? -2.559 14.68 10.789 1 89.44 19 LEU B CA 1
ATOM 817 C C . LEU B 1 19 ? -3.375 15.945 10.547 1 89.44 19 LEU B C 1
ATOM 819 O O . LEU B 1 19 ? -4.355 16.203 11.25 1 89.44 19 LEU B O 1
ATOM 823 N N . GLN B 1 20 ? -3.006 16.688 9.609 1 93.38 20 GLN B N 1
ATOM 824 C CA . GLN B 1 20 ? -3.658 17.953 9.328 1 93.38 20 GLN B CA 1
ATOM 825 C C . GLN B 1 20 ? -5.035 17.75 8.703 1 93.38 20 GLN B C 1
ATOM 827 O O . GLN B 1 20 ? -5.977 18.484 9 1 93.38 20 GLN B O 1
ATOM 832 N N . ASP B 1 21 ? -5.117 16.812 7.844 1 93.5 21 ASP B N 1
ATOM 833 C CA . ASP B 1 21 ? -6.391 16.594 7.168 1 93.5 21 ASP B CA 1
ATOM 834 C C . ASP B 1 21 ? -6.594 15.117 6.836 1 93.5 21 ASP B C 1
ATOM 836 O O . ASP B 1 21 ? -6.609 14.734 5.664 1 93.5 21 ASP B O 1
ATOM 840 N N . PRO B 1 22 ? -6.777 14.258 7.816 1 88.81 22 PRO B N 1
ATOM 841 C CA . PRO B 1 22 ? -6.906 12.812 7.605 1 88.81 22 PRO B CA 1
ATOM 842 C C . PRO B 1 22 ? -8.062 12.445 6.68 1 88.81 22 PRO B C 1
ATOM 844 O O . PRO B 1 22 ? -7.965 11.492 5.906 1 88.81 22 PRO B O 1
ATOM 847 N N . MET B 1 23 ? -9.102 13.234 6.727 1 89.81 23 MET B N 1
ATOM 848 C CA . MET B 1 23 ? -10.312 12.891 5.988 1 89.81 23 MET B CA 1
ATOM 849 C C . MET B 1 23 ? -10.086 13.031 4.484 1 89.81 23 MET B C 1
ATOM 851 O O . MET B 1 23 ? -10.727 12.336 3.691 1 89.81 23 MET B O 1
ATOM 855 N N . ASN B 1 24 ? -9.195 13.883 4.062 1 93.62 24 ASN B N 1
ATOM 856 C CA . ASN B 1 24 ? -8.969 14.086 2.637 1 93.62 24 ASN B CA 1
ATOM 857 C C . ASN B 1 24 ? -7.664 13.43 2.18 1 93.62 24 ASN B C 1
ATOM 859 O O . ASN B 1 24 ? -7.203 13.672 1.062 1 93.62 24 ASN B O 1
ATOM 863 N N . THR B 1 25 ? -7.152 12.656 3.068 1 93.38 25 THR B N 1
ATOM 864 C CA . THR B 1 25 ? -5.879 12.023 2.738 1 93.38 25 THR B CA 1
ATOM 865 C C . THR B 1 25 ? -6.102 10.758 1.911 1 93.38 25 THR B C 1
ATOM 867 O O . THR B 1 25 ? -6.98 9.953 2.223 1 93.38 25 THR B O 1
ATOM 870 N N . ARG B 1 26 ? -5.406 10.703 0.799 1 94.56 26 ARG B N 1
ATOM 871 C CA . ARG B 1 26 ? -5.324 9.516 -0.05 1 94.56 26 ARG B CA 1
ATOM 872 C C . ARG B 1 26 ? -3.875 9.109 -0.282 1 94.56 26 ARG B C 1
ATOM 874 O O . ARG B 1 26 ? -2.988 9.961 -0.361 1 94.56 26 ARG B O 1
ATOM 881 N N . TYR B 1 27 ? -3.705 7.848 -0.341 1 93.94 27 TYR B N 1
ATOM 882 C CA . TYR B 1 27 ? -2.35 7.445 -0.704 1 93.94 27 TYR B CA 1
ATOM 883 C C . TYR B 1 27 ? -2.371 6.281 -1.687 1 93.94 27 TYR B C 1
ATOM 885 O O . TYR B 1 27 ? -3.355 5.543 -1.763 1 93.94 27 TYR B O 1
ATOM 893 N N . THR B 1 28 ? -1.312 6.266 -2.467 1 95.56 28 THR B N 1
ATOM 894 C CA . THR B 1 28 ? -1.068 5.191 -3.422 1 95.56 28 THR B CA 1
ATOM 895 C C . THR B 1 28 ? 0.338 4.625 -3.252 1 95.56 28 THR B C 1
ATOM 897 O O . THR B 1 28 ? 1.287 5.367 -2.998 1 95.56 28 THR B O 1
ATOM 900 N N . MET B 1 29 ? 0.38 3.309 -3.32 1 94.44 29 MET B N 1
ATOM 901 C CA . MET B 1 29 ? 1.658 2.605 -3.254 1 94.44 29 MET B CA 1
ATOM 902 C C . MET B 1 29 ? 1.841 1.696 -4.465 1 94.44 29 MET B C 1
ATOM 904 O O . MET B 1 29 ? 0.897 1.029 -4.895 1 94.44 29 MET B O 1
ATOM 908 N N . LYS B 1 30 ? 3.057 1.755 -5.012 1 94.69 30 LYS B N 1
ATOM 909 C CA . LYS B 1 30 ? 3.42 0.875 -6.117 1 94.69 30 LYS B CA 1
ATOM 910 C C . LYS B 1 30 ? 4.727 0.143 -5.832 1 94.69 30 LYS B C 1
ATOM 912 O O . LYS B 1 30 ? 5.695 0.749 -5.367 1 94.69 30 LYS B O 1
ATOM 917 N N . TYR B 1 31 ? 4.719 -1.137 -6.113 1 92.5 31 TYR B N 1
ATOM 918 C CA . TYR B 1 31 ? 5.914 -1.943 -5.906 1 92.5 31 TYR B CA 1
ATOM 919 C C . TYR B 1 31 ? 6.223 -2.785 -7.137 1 92.5 31 TYR B C 1
ATOM 921 O O . TYR B 1 31 ? 5.312 -3.34 -7.762 1 92.5 31 TYR B O 1
ATOM 929 N N . CYS B 1 32 ? 7.531 -2.762 -7.461 1 91.75 32 CYS B N 1
ATOM 930 C CA . CYS B 1 32 ? 8.078 -3.648 -8.477 1 91.75 32 CYS B CA 1
ATOM 931 C C . CYS B 1 32 ? 9.156 -4.555 -7.895 1 91.75 32 CYS B C 1
ATOM 933 O O . CYS B 1 32 ? 10.266 -4.102 -7.605 1 91.75 32 CYS B O 1
ATOM 935 N N . HIS B 1 33 ? 8.875 -5.82 -7.891 1 86.88 33 HIS B N 1
ATOM 936 C CA . HIS B 1 33 ? 9.766 -6.766 -7.215 1 86.88 33 HIS B CA 1
ATOM 937 C C . HIS B 1 33 ? 11.086 -6.914 -7.961 1 86.88 33 HIS B C 1
ATOM 939 O O . HIS B 1 33 ? 12.148 -6.953 -7.348 1 86.88 33 HIS B O 1
ATOM 945 N N . SER B 1 34 ? 10.969 -6.992 -9.273 1 87.62 34 SER B N 1
ATOM 946 C CA . SER B 1 34 ? 12.164 -7.227 -10.07 1 87.62 34 SER B CA 1
ATOM 947 C C . SER B 1 34 ? 13.172 -6.094 -9.906 1 87.62 34 SER B C 1
ATOM 949 O O . SER B 1 34 ? 14.383 -6.312 -10 1 87.62 34 SER B O 1
ATOM 951 N N . LYS B 1 35 ? 12.727 -4.883 -9.617 1 88.56 35 LYS B N 1
ATOM 952 C CA . LYS B 1 35 ? 13.586 -3.717 -9.461 1 88.56 35 LYS B CA 1
ATOM 953 C C . LYS B 1 35 ? 13.82 -3.398 -7.988 1 88.56 35 LYS B C 1
ATOM 955 O O . LYS B 1 35 ? 14.711 -2.615 -7.648 1 88.56 35 LYS B O 1
ATOM 960 N N . GLY B 1 36 ? 12.984 -4.023 -7.156 1 86.56 36 GLY B N 1
ATOM 961 C CA . GLY B 1 36 ? 13.047 -3.703 -5.738 1 86.56 36 GLY B CA 1
ATOM 962 C C . GLY B 1 36 ? 12.664 -2.268 -5.434 1 86.56 36 GLY B C 1
ATOM 963 O O . GLY B 1 36 ? 13.281 -1.624 -4.578 1 86.56 36 GLY B O 1
ATOM 964 N N . VAL B 1 37 ? 11.805 -1.798 -6.227 1 91.88 37 VAL B N 1
ATOM 965 C CA . VAL B 1 37 ? 11.438 -0.391 -6.109 1 91.88 37 VAL B CA 1
ATOM 966 C C . VAL B 1 37 ? 10.07 -0.268 -5.441 1 91.88 37 VAL B C 1
ATOM 968 O O . VAL B 1 37 ? 9.148 -1.024 -5.754 1 91.88 37 VAL B O 1
ATOM 971 N N . LEU B 1 38 ? 9.992 0.625 -4.445 1 91.88 38 LEU B N 1
ATOM 972 C CA . LEU B 1 38 ? 8.734 1.006 -3.816 1 91.88 38 LEU B CA 1
ATOM 973 C C . LEU B 1 38 ? 8.492 2.506 -3.951 1 91.88 38 LEU B C 1
ATOM 975 O O . LEU B 1 38 ? 9.398 3.309 -3.719 1 91.88 38 LEU B O 1
ATOM 979 N N . CYS B 1 39 ? 7.293 2.863 -4.434 1 95.19 39 CYS B N 1
ATOM 980 C CA . CYS B 1 39 ? 6.887 4.258 -4.555 1 95.19 39 CYS B CA 1
ATOM 981 C C . CYS B 1 39 ? 5.641 4.539 -3.725 1 95.19 39 CYS B C 1
ATOM 983 O O . CYS B 1 39 ? 4.703 3.74 -3.721 1 95.19 39 CYS B O 1
ATOM 985 N N . LEU B 1 40 ? 5.68 5.645 -2.994 1 95.56 40 LEU B N 1
ATOM 986 C CA . LEU B 1 40 ? 4.543 6.078 -2.189 1 95.56 40 LEU B CA 1
ATOM 987 C C . LEU B 1 40 ? 4.156 7.516 -2.527 1 95.56 40 LEU B C 1
ATOM 989 O O . LEU B 1 40 ? 5.02 8.383 -2.645 1 95.56 40 LEU B O 1
ATOM 993 N N . LYS B 1 41 ? 2.887 7.676 -2.771 1 95.94 41 LYS B N 1
ATOM 994 C CA . LYS B 1 41 ? 2.311 9 -3.002 1 95.94 41 LYS B CA 1
ATOM 995 C C . LYS B 1 41 ? 1.191 9.289 -2.006 1 95.94 41 LYS B C 1
ATOM 997 O O . LYS B 1 41 ? 0.303 8.461 -1.8 1 95.94 41 LYS B O 1
ATOM 1002 N N . LEU B 1 42 ? 1.244 10.43 -1.377 1 95.75 42 LEU B N 1
ATOM 1003 C CA . LEU B 1 42 ? 0.241 10.859 -0.408 1 95.75 42 LEU B CA 1
ATOM 1004 C C . LEU B 1 42 ? -0.248 12.266 -0.723 1 95.75 42 LEU B C 1
ATOM 1006 O O . LEU B 1 42 ? 0.549 13.148 -1.06 1 95.75 42 LEU B O 1
ATOM 1010 N N . THR B 1 43 ? -1.584 12.469 -0.617 1 96.44 43 THR B N 1
ATOM 1011 C CA . THR B 1 43 ? -2.141 13.789 -0.899 1 96.44 43 THR B CA 1
ATOM 1012 C C . THR B 1 43 ? -3.385 14.047 -0.051 1 96.44 43 THR B C 1
ATOM 1014 O O . THR B 1 43 ? -4.066 13.102 0.356 1 96.44 43 THR B O 1
ATOM 1017 N N . A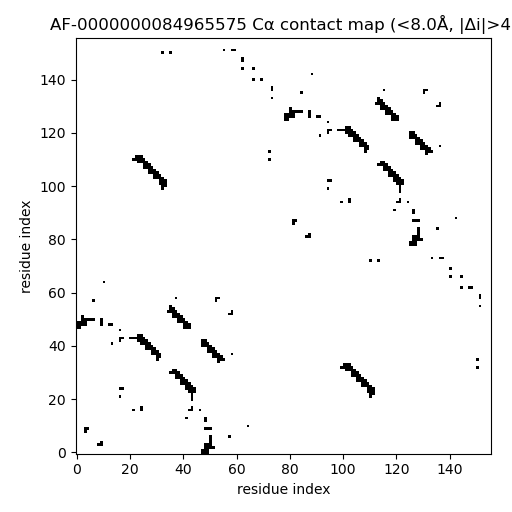SP B 1 44 ? -3.594 15.312 0.295 1 94.5 44 ASP B N 1
ATOM 1018 C CA . ASP B 1 44 ? -4.852 15.75 0.89 1 94.5 44 ASP B CA 1
ATOM 1019 C C . ASP B 1 44 ? -5.578 16.734 -0.023 1 94.5 44 ASP B C 1
ATOM 1021 O O . ASP B 1 44 ? -6.309 17.609 0.452 1 94.5 44 ASP B O 1
ATOM 1025 N N . ASN B 1 45 ? -5.312 16.656 -1.243 1 92.62 45 ASN B N 1
ATOM 1026 C CA . ASN B 1 45 ? -5.852 17.484 -2.32 1 92.62 45 ASN B CA 1
ATOM 1027 C C . ASN B 1 45 ? -5.199 18.859 -2.348 1 92.62 45 ASN B C 1
ATOM 1029 O O . ASN B 1 45 ? -5.391 19.625 -3.297 1 92.62 45 ASN B O 1
ATOM 1033 N N . ARG B 1 46 ? -4.512 19.312 -1.316 1 92.19 46 ARG B N 1
ATOM 1034 C CA . ARG B 1 46 ? -3.797 20.578 -1.275 1 92.19 46 ARG B CA 1
ATOM 1035 C C . ARG B 1 46 ? -2.312 20.391 -1.566 1 92.19 46 ARG B C 1
ATOM 1037 O O . ARG B 1 46 ? -1.729 21.125 -2.359 1 92.19 46 ARG B O 1
ATOM 1044 N N . ARG B 1 47 ? -1.814 19.344 -0.899 1 93.5 47 ARG B N 1
ATOM 1045 C CA . ARG B 1 47 ? -0.419 18.969 -1.104 1 93.5 47 ARG B CA 1
ATOM 1046 C C . ARG B 1 47 ? -0.302 17.516 -1.54 1 93.5 47 ARG B C 1
ATOM 1048 O O . ARG B 1 47 ? -1.194 16.703 -1.272 1 93.5 47 ARG B O 1
ATOM 1055 N N . CYS B 1 48 ? 0.695 17.297 -2.342 1 96 48 CYS B N 1
ATOM 1056 C CA . CYS B 1 48 ? 1.001 15.945 -2.787 1 96 48 CYS B CA 1
ATOM 1057 C C . CYS B 1 48 ? 2.471 15.609 -2.562 1 96 48 CYS B C 1
ATOM 1059 O O . CYS B 1 48 ? 3.354 16.328 -3.043 1 96 48 CYS B O 1
ATOM 1061 N N . LEU B 1 49 ? 2.746 14.586 -1.811 1 95.81 49 LEU B N 1
ATOM 1062 C CA . LEU B 1 49 ? 4.102 14.133 -1.519 1 95.81 49 LEU B CA 1
ATOM 1063 C C . LEU B 1 49 ? 4.359 12.766 -2.129 1 95.81 49 LEU B C 1
ATOM 1065 O O . LEU B 1 49 ? 3.486 11.891 -2.094 1 95.81 49 LEU B O 1
ATOM 1069 N N . GLN B 1 50 ? 5.52 12.617 -2.734 1 96.38 50 GLN B N 1
ATOM 1070 C CA . GLN B 1 50 ? 5.898 11.336 -3.33 1 96.38 50 GLN B CA 1
ATOM 1071 C C . GLN B 1 50 ? 7.332 10.961 -2.955 1 96.38 50 GLN B C 1
ATOM 1073 O O . GLN B 1 50 ? 8.188 11.836 -2.787 1 96.38 50 GLN B O 1
ATOM 1078 N N . TYR B 1 51 ? 7.562 9.703 -2.785 1 96.44 51 TYR B N 1
ATOM 1079 C CA . TYR B 1 51 ? 8.891 9.172 -2.512 1 96.44 51 TYR B CA 1
ATOM 1080 C C . TYR B 1 51 ? 9.078 7.809 -3.172 1 96.44 51 TYR B C 1
ATOM 1082 O O . TYR B 1 51 ? 8.164 6.977 -3.166 1 96.44 51 TYR B O 1
ATOM 1090 N N . ARG B 1 52 ? 10.242 7.684 -3.732 1 94.31 52 ARG B N 1
ATOM 1091 C CA . ARG B 1 52 ? 10.609 6.441 -4.402 1 94.31 52 ARG B CA 1
ATOM 1092 C C . ARG B 1 52 ? 11.977 5.945 -3.926 1 94.31 52 ARG B C 1
ATOM 1094 O O . ARG B 1 52 ? 12.914 6.734 -3.779 1 94.31 52 ARG B O 1
ATOM 1101 N N . THR B 1 53 ? 12.047 4.684 -3.656 1 92.81 53 THR B N 1
ATOM 1102 C CA . THR B 1 53 ? 13.336 4.168 -3.211 1 92.81 53 THR B CA 1
ATOM 1103 C C . THR B 1 53 ? 13.562 2.752 -3.732 1 92.81 53 THR B C 1
ATOM 1105 O O . THR B 1 53 ? 12.602 2.008 -3.957 1 92.81 53 THR B O 1
ATOM 1108 N N . GLU B 1 54 ? 14.773 2.408 -3.9 1 89.69 54 GLU B N 1
ATOM 1109 C CA . GLU B 1 54 ? 15.234 1.06 -4.207 1 89.69 54 GLU B CA 1
ATOM 1110 C C . GLU B 1 54 ? 16.125 0.513 -3.094 1 89.69 54 GLU B C 1
ATOM 1112 O O . GLU B 1 54 ? 16.625 -0.611 -3.186 1 89.69 54 GLU B O 1
ATOM 1117 N N . ILE B 1 55 ? 16.359 1.328 -2.09 1 87.19 55 ILE B N 1
ATOM 1118 C CA . ILE B 1 55 ? 17.25 0.986 -0.985 1 87.19 55 ILE B CA 1
ATOM 1119 C C . ILE B 1 55 ? 16.5 0.144 0.042 1 87.19 55 ILE B C 1
ATOM 1121 O O . ILE B 1 55 ? 15.453 0.557 0.543 1 87.19 55 ILE B O 1
ATOM 1125 N N . ALA B 1 56 ? 17.094 -0.974 0.343 1 82.56 56 ALA B N 1
ATOM 1126 C CA . ALA B 1 56 ? 16.453 -1.949 1.224 1 82.56 56 ALA B CA 1
ATOM 1127 C C . ALA B 1 56 ? 16.094 -1.322 2.568 1 82.56 56 ALA B C 1
ATOM 1129 O O . ALA B 1 56 ? 15.039 -1.611 3.133 1 82.56 56 ALA B O 1
ATOM 1130 N N . GLN B 1 57 ? 16.984 -0.491 3.061 1 85.88 57 GLN B N 1
ATOM 1131 C CA . GLN B 1 57 ? 16.734 0.145 4.352 1 85.88 57 GLN B CA 1
ATOM 1132 C C . GLN B 1 57 ? 15.5 1.051 4.285 1 85.88 57 GLN B C 1
ATOM 1134 O O . GLN B 1 57 ? 14.672 1.042 5.195 1 85.88 57 GLN B O 1
ATOM 1139 N N . ASP B 1 58 ? 15.43 1.806 3.307 1 89.44 58 ASP B N 1
ATOM 1140 C CA . ASP B 1 58 ? 14.273 2.684 3.135 1 89.44 58 ASP B CA 1
ATOM 1141 C C . ASP B 1 58 ? 12.992 1.876 2.912 1 89.44 58 ASP B C 1
ATOM 1143 O O . ASP B 1 58 ? 11.922 2.26 3.381 1 89.44 58 ASP B O 1
ATOM 1147 N N . LEU B 1 59 ? 13.195 0.835 2.246 1 85.75 59 LEU B N 1
ATOM 1148 C CA . LEU B 1 59 ? 12.047 -0.038 2.004 1 85.75 59 LEU B CA 1
ATOM 1149 C C . LEU B 1 59 ? 11.438 -0.509 3.32 1 85.75 59 LEU B C 1
ATOM 1151 O O . LEU B 1 59 ? 10.219 -0.494 3.482 1 85.75 59 LEU B O 1
ATOM 1155 N N . LYS B 1 60 ? 12.25 -0.867 4.223 1 87.5 60 LYS B N 1
ATOM 1156 C CA . LYS B 1 60 ? 11.789 -1.324 5.531 1 87.5 60 LYS B CA 1
ATOM 1157 C C . LYS B 1 60 ? 11.094 -0.201 6.293 1 87.5 60 LYS B C 1
ATOM 1159 O O . LYS B 1 60 ? 10.055 -0.418 6.914 1 87.5 60 LYS B O 1
ATOM 1164 N N . LYS B 1 61 ? 11.656 0.949 6.219 1 91.06 61 LYS B N 1
ATOM 1165 C CA . LYS B 1 61 ? 11.055 2.109 6.875 1 91.06 61 LYS B CA 1
ATOM 1166 C C . LYS B 1 61 ? 9.711 2.469 6.246 1 91.06 61 LYS B C 1
ATOM 1168 O O . LYS B 1 61 ? 8.766 2.801 6.957 1 91.06 61 LYS B O 1
ATOM 1173 N N . MET B 1 62 ? 9.68 2.326 4.984 1 90.44 62 MET B N 1
ATOM 1174 C CA . MET B 1 62 ? 8.445 2.613 4.258 1 90.44 62 MET B CA 1
ATOM 1175 C C . MET B 1 62 ? 7.355 1.605 4.617 1 90.44 62 MET B C 1
ATOM 1177 O O . MET B 1 62 ? 6.191 1.977 4.789 1 90.44 62 MET B O 1
ATOM 1181 N N . GLU B 1 63 ? 7.758 0.387 4.691 1 86.25 63 GLU B N 1
ATOM 1182 C CA . GLU B 1 63 ? 6.816 -0.652 5.09 1 86.25 63 GLU B CA 1
ATOM 1183 C C . GLU B 1 63 ? 6.207 -0.351 6.457 1 86.25 63 GLU B C 1
ATOM 1185 O O . GLU B 1 63 ? 4.992 -0.449 6.637 1 86.25 63 GLU B O 1
ATOM 1190 N N . LYS B 1 64 ? 7.02 0.046 7.328 1 88.56 64 LYS B N 1
ATOM 1191 C CA . LYS B 1 64 ? 6.559 0.383 8.672 1 88.56 64 LYS B CA 1
ATOM 1192 C C . LYS B 1 64 ? 5.621 1.585 8.641 1 88.56 64 LYS B C 1
ATOM 1194 O O . LYS B 1 64 ? 4.582 1.585 9.312 1 88.56 64 LYS B O 1
ATOM 1199 N N . PHE B 1 65 ? 5.992 2.545 7.945 1 91.56 65 PHE B N 1
ATOM 1200 C CA . PHE B 1 65 ? 5.18 3.748 7.82 1 91.56 65 PHE B CA 1
ATOM 1201 C C . PHE B 1 65 ? 3.803 3.416 7.258 1 91.56 65 PHE B C 1
ATOM 1203 O O . PHE B 1 65 ? 2.785 3.854 7.801 1 91.56 65 PHE B O 1
ATOM 1210 N N . ILE B 1 66 ? 3.822 2.654 6.258 1 86.06 66 ILE B N 1
ATOM 1211 C CA . ILE B 1 66 ? 2.58 2.271 5.598 1 86.06 66 ILE B CA 1
ATOM 1212 C C . ILE B 1 66 ? 1.725 1.44 6.551 1 86.06 66 ILE B C 1
ATOM 1214 O O . ILE B 1 66 ? 0.503 1.605 6.602 1 86.06 66 ILE B O 1
ATOM 1218 N N . GLY B 1 67 ? 2.375 0.544 7.176 1 84.94 67 GLY B N 1
ATOM 1219 C CA . GLY B 1 67 ? 1.668 -0.219 8.188 1 84.94 67 GLY B CA 1
ATOM 1220 C C . GLY B 1 67 ? 0.958 0.654 9.203 1 84.94 67 GLY B C 1
ATOM 1221 O O . GLY B 1 67 ? -0.188 0.385 9.57 1 84.94 67 GLY B O 1
ATOM 1222 N N . ASN B 1 68 ? 1.606 1.643 9.602 1 85.38 68 ASN B N 1
ATOM 1223 C CA . ASN B 1 68 ? 1.016 2.576 10.555 1 85.38 68 ASN B CA 1
ATOM 1224 C C . ASN B 1 68 ? -0.181 3.307 9.961 1 85.38 68 ASN B C 1
ATOM 1226 O O . ASN B 1 68 ? -1.203 3.484 10.625 1 85.38 68 ASN B O 1
ATOM 1230 N N . LEU B 1 69 ? -0.018 3.742 8.75 1 84.25 69 LEU B N 1
ATOM 1231 C CA . LEU B 1 69 ? -1.105 4.43 8.062 1 84.25 69 LEU B CA 1
ATOM 1232 C C . LEU B 1 69 ? -2.336 3.537 7.961 1 84.25 69 LEU B C 1
ATOM 1234 O O . LEU B 1 69 ? -3.455 3.98 8.227 1 84.25 69 LEU B O 1
ATOM 1238 N N . MET B 1 70 ? -2.064 2.297 7.609 1 82.25 70 MET B N 1
ATOM 1239 C CA . MET B 1 70 ? -3.156 1.342 7.441 1 82.25 70 MET B CA 1
ATOM 1240 C C . MET B 1 70 ? -3.84 1.062 8.773 1 82.25 70 MET B C 1
ATOM 1242 O O . MET B 1 70 ? -5.059 0.887 8.828 1 82.25 70 MET B O 1
ATOM 1246 N N . ARG B 1 71 ? -3.096 1.01 9.82 1 79.56 71 ARG B N 1
ATOM 1247 C CA . ARG B 1 71 ? -3.652 0.783 11.148 1 79.56 71 ARG B CA 1
ATOM 1248 C C . ARG B 1 71 ? -4.582 1.921 11.555 1 79.56 71 ARG B C 1
ATOM 1250 O O . ARG B 1 71 ? -5.641 1.686 12.141 1 79.56 71 ARG B O 1
ATOM 1257 N N . HIS B 1 72 ? -4.25 3.064 11.266 1 76.75 72 HIS B N 1
ATOM 1258 C CA . HIS B 1 72 ? -5.098 4.219 11.547 1 76.75 72 HIS B CA 1
ATOM 1259 C C . HIS B 1 72 ? -6.406 4.145 10.766 1 76.75 72 HIS B C 1
ATOM 1261 O O . HIS B 1 72 ? -7.457 4.543 11.273 1 76.75 72 HIS B O 1
ATOM 1267 N N . MET B 1 73 ? -6.258 3.662 9.617 1 73.75 73 MET B N 1
ATOM 1268 C CA . MET B 1 73 ? -7.426 3.516 8.75 1 73.75 73 MET B CA 1
ATOM 1269 C C . MET B 1 73 ? -8.367 2.445 9.297 1 73.75 73 MET B C 1
ATOM 1271 O O . MET B 1 73 ? -9.586 2.623 9.281 1 73.75 73 MET B O 1
ATOM 1275 N N . ALA B 1 74 ? -7.828 1.317 9.688 1 72.12 74 ALA B N 1
ATOM 1276 C CA . ALA B 1 74 ? -8.625 0.203 10.188 1 72.12 74 ALA B CA 1
ATOM 1277 C C . ALA B 1 74 ? -9.203 0.518 11.562 1 72.12 74 ALA B C 1
ATOM 1279 O O . ALA B 1 74 ? -10.234 -0.04 11.953 1 72.12 74 ALA B O 1
ATOM 1280 N N . SER B 1 75 ? -8.477 1.2 12.352 1 65.19 75 SER B N 1
ATOM 1281 C CA . SER B 1 75 ? -8.93 1.509 13.711 1 65.19 75 SER B CA 1
ATOM 1282 C C . SER B 1 75 ? -10.062 2.525 13.695 1 65.19 75 SER B C 1
ATOM 1284 O O . SER B 1 75 ? -10.766 2.695 14.695 1 65.19 75 SER B O 1
ATOM 1286 N N . LYS B 1 76 ? -10.305 3.459 12.922 1 56.97 76 LYS B N 1
ATOM 1287 C CA . LYS B 1 76 ? -11.398 4.422 13.008 1 56.97 76 LYS B CA 1
ATOM 1288 C C . LYS B 1 76 ? -12.742 3.717 13.227 1 56.97 76 LY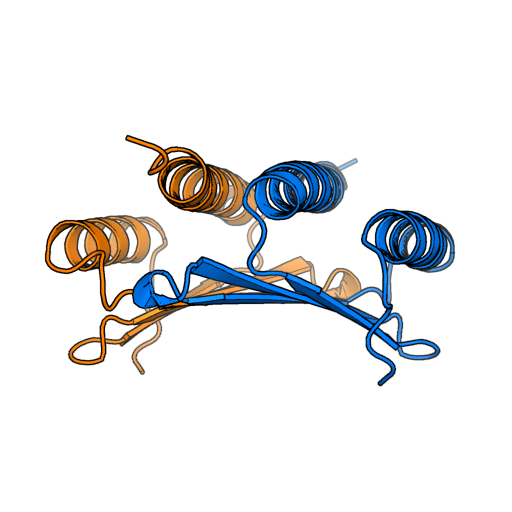S B C 1
ATOM 1290 O O . LYS B 1 76 ? -13.797 4.344 13.141 1 56.97 76 LYS B O 1
ATOM 1295 N N . ASP B 1 77 ? -13.016 2.518 13.484 1 43.56 77 ASP B N 1
ATOM 1296 C CA . ASP B 1 77 ? -14.25 2.205 14.203 1 43.56 77 ASP B CA 1
ATOM 1297 C C . ASP B 1 77 ? -14.281 2.883 15.57 1 43.56 77 ASP B C 1
ATOM 1299 O O . ASP B 1 77 ? -15.172 2.631 16.375 1 43.56 77 ASP B O 1
ATOM 1303 N N . ILE B 1 78 ? -13.766 4.043 15.875 1 32.03 78 ILE B N 1
ATOM 1304 C CA . ILE B 1 78 ? -14.422 4.617 17.047 1 32.03 78 ILE B CA 1
ATOM 1305 C C . ILE B 1 78 ? -15.836 5.059 16.672 1 32.03 78 ILE B C 1
ATOM 1307 O O . ILE B 1 78 ? -16.047 5.68 15.617 1 32.03 78 ILE B O 1
#

InterPro domains:
  IPR008832 Signal recognition particle SRP9 [PIRSF017029] (1-77)
  IPR009018 Signal recognition particle, SRP9/SRP14 subunit [G3DSA:3.30.720.10] (1-78)
  IPR009018 Signal recognition particle, SRP9/SRP14 subunit [SSF54762] (5-77)
  IPR039432 SRP9 domain [PF05486] (4-73)
  IPR039914 Signal recognition particle SRP9-like [PTHR12834] (1-75)

Solvent-accessible surface area (backbone atoms only — not comparable to full-atom values): 8339 Å² total; per-residue (Å²): 123,52,72,46,91,43,66,70,61,39,54,53,51,49,52,49,52,36,72,73,37,49,59,52,24,31,39,38,36,40,38,34,51,69,72,46,32,42,37,41,36,40,30,49,86,81,53,53,45,30,38,69,45,60,47,64,68,56,48,48,53,48,49,52,51,49,50,51,54,50,48,57,63,63,54,59,78,113,123,51,72,45,92,43,67,69,60,41,54,52,50,49,51,50,50,37,72,73,37,48,60,52,25,31,39,39,38,39,39,36,50,70,72,47,34,44,36,43,37,40,29,48,87,82,52,50,45,29,40,73,45,60,47,66,69,56,50,51,54,47,51,52,52,49,50,52,54,50,47,58,62,60,54,59,77,113

Organism: Atta cephalotes (NCBI:txid12957)